Protein 6HCZ (pdb70)

Structure (mmCIF, N/CA/C/O backbone):
data_6HCZ
#
_entry.id   6HCZ
#
_cell.length_a   49.490
_cell.length_b   49.490
_cell.length_c   164.180
_cell.angle_alpha   90.00
_cell.angle_beta   90.00
_cell.angle_gamma   90.00
#
_symmetry.space_group_name_H-M   'P 43 21 2'
#
loop_
_entity.id
_entity.type
_entity.pdbx_description
1 polymer 'Sjoegren syndrome/scleroderma autoantigen 1'
2 non-polymer 'FORMIC ACID'
3 non-polymer 'ZINC ION'
4 water water
#
loop_
_atom_site.group_PDB
_atom_site.id
_atom_site.type_symbol
_atom_site.label_atom_id
_atom_site.label_alt_id
_atom_site.label_comp_id
_atom_site.label_asym_id
_atom_site.label_entity_id
_atom_site.label_seq_id
_atom_site.pdbx_PDB_ins_code
_atom_site.Cartn_x
_atom_site.Cartn_y
_atom_site.Cartn_z
_atom_site.occupancy
_atom_site.B_iso_or_equiv
_atom_site.auth_seq_id
_atom_site.auth_comp_id
_atom_site.auth_asym_id
_atom_site.auth_atom_id
_atom_site.pdbx_PDB_model_num
ATOM 1 N N . SER A 1 12 ? -38.952 53.164 25.131 1.00 140.59 12 SER A N 1
ATOM 2 C CA . SER A 1 12 ? -37.546 53.641 25.035 1.00 134.70 12 SER A CA 1
ATOM 3 C C . SER A 1 12 ? -36.585 52.623 25.680 1.00 132.56 12 SER A C 1
ATOM 4 O O . SER A 1 12 ? -36.946 51.866 26.595 1.00 130.18 12 SER A O 1
ATOM 7 N N . TRP A 1 13 ? -35.334 52.680 25.214 1.00 114.48 13 TRP A N 1
ATOM 8 C CA . TRP A 1 13 ? -34.397 51.587 25.232 1.00 106.77 13 TRP A CA 1
ATOM 9 C C . TRP A 1 13 ? -32.978 52.172 25.205 1.00 114.71 13 TRP A C 1
ATOM 10 O O . TRP A 1 13 ? -32.089 51.701 25.943 1.00 119.02 13 TRP A O 1
ATOM 21 N N . GLU A 1 14 ? -32.776 53.201 24.367 1.00 105.89 14 GLU A N 1
ATOM 22 C CA . GLU A 1 14 ? -31.552 54.019 24.357 1.00 106.42 14 GLU A CA 1
ATOM 23 C C . GLU A 1 14 ? -30.376 53.227 23.782 1.00 98.50 14 GLU A C 1
ATOM 24 O O . GLU A 1 14 ? -30.141 52.076 24.149 1.00 93.18 14 GLU A O 1
ATOM 30 N N . PRO A 1 15 ? -29.581 53.822 22.864 1.00 89.89 15 PRO A N 1
ATOM 31 C CA . PRO A 1 15 ? -28.361 53.184 22.388 1.00 89.56 15 PRO A CA 1
ATOM 32 C C . PRO A 1 15 ? -27.318 52.978 23.481 1.00 92.38 15 PRO A C 1
ATOM 33 O O . PRO A 1 15 ? -27.422 53.525 24.573 1.00 104.22 15 PRO A O 1
ATOM 37 N N . PRO A 1 16 ? -26.316 52.109 23.234 1.00 96.10 16 PRO A N 1
ATOM 38 C CA . PRO A 1 16 ? -25.060 52.143 23.980 1.00 90.48 16 PRO A CA 1
ATOM 39 C C . PRO A 1 16 ? -24.321 53.461 23.733 1.00 83.29 16 PRO A C 1
ATOM 40 O O . PRO A 1 16 ? -24.414 54.003 22.651 1.00 81.24 16 PRO A O 1
ATOM 44 N N . THR A 1 17 ? -23.594 53.944 24.742 1.00 81.44 17 THR A N 1
ATOM 45 C CA . THR A 1 17 ? -22.910 55.206 24.643 1.00 81.40 17 THR A CA 1
ATOM 46 C C . THR A 1 17 ? -21.541 55.004 24.007 1.00 84.68 17 THR A C 1
ATOM 47 O O . THR A 1 17 ? -21.080 53.860 23.832 1.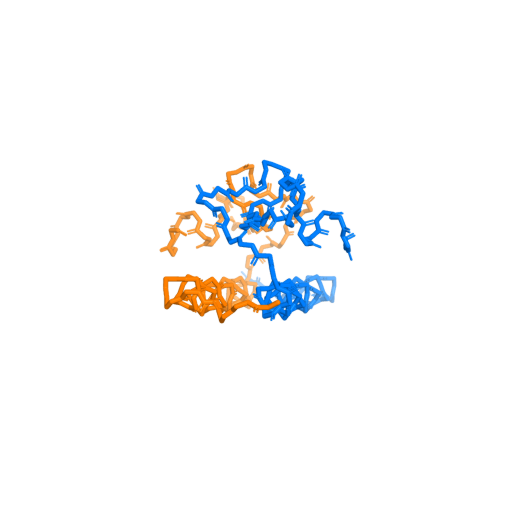00 86.38 17 THR A O 1
ATOM 51 N N . GLU A 1 18 ? -20.909 56.136 23.680 1.00 92.35 18 GLU A N 1
ATOM 52 C CA . GLU A 1 18 ? -19.564 56.190 23.107 1.00 98.11 18 GLU A CA 1
ATOM 53 C C . GLU A 1 18 ? -18.591 55.490 24.069 1.00 91.04 18 GLU A C 1
ATOM 54 O O . GLU A 1 18 ? -17.810 54.629 23.661 1.00 90.04 18 GLU A O 1
ATOM 60 N N . ALA A 1 19 ? -18.693 55.869 25.348 1.00 86.45 19 ALA A N 1
ATOM 61 C CA . ALA A 1 19 ? -17.966 55.303 26.478 1.00 88.65 19 ALA A CA 1
ATOM 62 C C . ALA A 1 19 ? -18.046 53.767 26.499 1.00 89.81 19 ALA A C 1
ATOM 63 O O . ALA A 1 19 ? -16.999 53.071 26.514 1.00 91.02 19 ALA A O 1
ATOM 65 N N . GLU A 1 20 ? -19.282 53.253 26.523 1.00 83.36 20 GLU A N 1
ATOM 66 C CA . GLU A 1 20 ? -19.547 51.835 26.625 1.00 80.32 20 GLU A CA 1
ATOM 67 C C . GLU A 1 20 ? -18.839 51.087 25.495 1.00 77.21 20 GLU A C 1
ATOM 68 O O . GLU A 1 20 ? -18.101 50.145 25.734 1.00 84.08 20 GLU A O 1
ATOM 74 N N . THR A 1 21 ? -19.027 51.537 24.261 1.00 79.42 21 THR A N 1
ATOM 75 C CA . THR A 1 21 ? -18.541 50.754 23.137 1.00 80.39 21 THR A CA 1
ATOM 76 C C . THR A 1 21 ? -17.016 50.855 23.067 1.00 78.51 21 THR A C 1
ATOM 77 O O . THR A 1 21 ? -16.379 50.015 22.474 1.00 76.27 21 THR A O 1
ATOM 81 N N . LYS A 1 22 ? -16.448 51.897 23.667 1.00 84.03 22 LYS A N 1
ATOM 82 C CA . LYS A 1 22 ? -15.008 51.966 23.822 1.00 92.81 22 LYS A CA 1
ATOM 83 C C . LYS A 1 22 ? -14.548 50.899 24.824 1.00 88.18 22 LYS A C 1
ATOM 84 O O . LYS A 1 22 ? -13.618 50.145 24.532 1.00 86.58 22 LYS A O 1
ATOM 90 N N . VAL A 1 23 ? -15.197 50.846 25.993 1.00 81.51 23 VAL A N 1
ATOM 91 C CA . VAL A 1 23 ? -14.778 49.949 27.045 1.00 78.05 23 VAL A CA 1
ATOM 92 C C . VAL A 1 23 ? -14.891 48.521 26.512 1.00 77.78 23 VAL A C 1
ATOM 93 O O . VAL A 1 23 ? -13.993 47.686 26.702 1.00 73.15 23 VAL A O 1
ATOM 97 N N . LEU A 1 24 ? -15.953 48.267 25.747 1.00 74.89 24 LEU A N 1
ATOM 98 C CA . LEU A 1 24 ? -16.148 46.936 25.179 1.00 71.04 24 LEU A CA 1
ATOM 99 C C . LEU A 1 24 ? -15.007 46.527 24.256 1.00 66.72 24 LEU A C 1
ATOM 100 O O . LEU A 1 24 ? -14.624 45.365 24.239 1.00 65.83 24 LEU A O 1
ATOM 105 N N . GLN A 1 25 ? -14.567 47.448 23.403 1.00 70.40 25 GLN A N 1
ATOM 106 C CA . GLN A 1 25 ? -13.556 47.128 22.397 1.00 74.91 25 GLN A CA 1
ATOM 107 C C . GLN A 1 25 ? -12.231 46.874 23.131 1.00 75.73 25 GLN A C 1
ATOM 108 O O . GLN A 1 25 ? -11.504 45.925 22.824 1.00 68.58 25 GLN A O 1
ATOM 114 N N . ALA A 1 26 ? -11.978 47.721 24.137 1.00 72.05 26 ALA A N 1
ATOM 115 C CA . ALA A 1 26 ? -10.864 47.604 25.064 1.00 70.75 26 ALA A CA 1
ATOM 116 C C . ALA A 1 26 ? -10.830 46.218 25.721 1.00 73.04 26 ALA A C 1
ATOM 117 O O . ALA A 1 26 ? -9.762 45.596 25.722 1.00 74.17 26 ALA A O 1
ATOM 119 N N . ARG A 1 27 ? -11.974 45.760 26.270 1.00 67.25 27 ARG A N 1
ATOM 120 C CA . ARG A 1 27 ? -12.020 44.514 27.068 1.00 64.78 27 ARG A CA 1
ATOM 121 C C . ARG A 1 27 ? -11.736 43.339 26.133 1.00 66.57 27 ARG A C 1
ATOM 122 O O . ARG A 1 27 ? -11.088 42.355 26.484 1.00 76.00 27 ARG A O 1
ATOM 130 N N . ARG A 1 28 ? -12.280 43.460 24.931 1.00 65.29 28 ARG A N 1
ATOM 131 C CA . ARG A 1 28 ? -12.115 42.529 23.907 1.00 67.37 28 ARG A CA 1
ATOM 132 C C . ARG A 1 28 ? -10.638 42.470 23.494 1.00 69.35 28 ARG A C 1
ATOM 133 O O . ARG A 1 28 ? -10.084 41.406 23.361 1.00 75.03 28 ARG A O 1
ATOM 141 N N . GLU A 1 29 ? -9.990 43.622 23.317 1.00 77.27 29 GLU A N 1
ATOM 142 C CA . GLU A 1 29 ? -8.549 43.654 22.977 1.00 81.19 29 GLU A CA 1
ATOM 143 C C . GLU A 1 29 ? -7.728 43.046 24.127 1.00 71.03 29 GLU A C 1
ATOM 144 O O . GLU A 1 29 ? -6.884 42.208 23.885 1.00 70.65 29 GLU A O 1
ATOM 150 N N . ARG A 1 30 ? -7.988 43.473 25.365 1.00 61.90 30 ARG A N 1
ATOM 151 C CA . ARG A 1 30 ? -7.309 42.937 26.535 1.00 62.77 30 ARG A CA 1
ATOM 152 C C . ARG A 1 30 ? -7.329 41.409 26.476 1.00 64.61 30 ARG A C 1
ATOM 153 O O . ARG A 1 30 ? -6.306 40.741 26.561 1.00 71.78 30 ARG A O 1
ATOM 161 N N . GLN A 1 31 ? -8.518 40.853 26.299 1.00 63.08 31 GLN A N 1
ATOM 162 C CA . GLN A 1 31 ? -8.673 39.463 26.400 1.00 60.57 31 GLN A CA 1
ATOM 163 C C . GLN A 1 31 ? -7.914 38.781 25.279 1.00 59.22 31 GLN A C 1
ATOM 164 O O . GLN A 1 31 ? -7.348 37.725 25.513 1.00 66.03 31 GLN A O 1
ATOM 170 N N . ASP A 1 32 ? -7.887 39.382 24.090 1.00 61.44 32 ASP A N 1
ATOM 171 C CA . ASP A 1 32 ? -7.197 38.772 22.975 1.00 63.43 32 ASP A CA 1
ATOM 172 C C . ASP A 1 32 ? -5.698 38.733 23.250 1.00 64.43 32 ASP A C 1
ATOM 173 O O . ASP A 1 32 ? -5.034 37.740 22.944 1.00 66.82 32 ASP A O 1
ATOM 178 N N . ARG A 1 33 ? -5.186 39.816 23.829 1.00 64.90 33 ARG A N 1
ATOM 179 C CA . ARG A 1 33 ? -3.791 39.936 24.195 1.00 68.22 33 ARG A CA 1
ATOM 180 C C . ARG A 1 33 ? -3.463 38.957 25.320 1.00 64.42 33 ARG A C 1
ATOM 181 O O . ARG A 1 33 ? -2.444 38.308 25.270 1.00 65.39 33 ARG A O 1
ATOM 189 N N . ILE A 1 34 ? -4.327 38.835 26.324 1.00 63.58 34 ILE A N 1
ATOM 190 C CA . ILE A 1 34 ? -4.081 37.850 27.389 1.00 61.39 34 ILE A CA 1
ATOM 191 C C . ILE A 1 34 ? -3.886 36.470 26.746 1.00 64.06 34 ILE A C 1
ATOM 192 O O . ILE A 1 34 ? -2.934 35.725 27.085 1.00 65.62 34 ILE A O 1
ATOM 197 N N . SER A 1 35 ? -4.752 36.117 25.797 1.00 59.31 35 SER A N 1
ATOM 198 C CA . SER A 1 35 ? -4.664 34.760 25.227 1.00 66.22 35 SER A CA 1
ATOM 199 C C . SER A 1 35 ? -3.361 34.583 24.443 1.00 65.77 35 SER A C 1
ATOM 200 O O . SER A 1 35 ? -2.717 33.552 24.544 1.00 66.65 35 SER A O 1
ATOM 203 N N . ARG A 1 36 ? -3.005 35.603 23.658 1.00 70.60 36 ARG A N 1
ATOM 204 C CA . ARG A 1 36 ? -1.823 35.599 22.835 1.00 73.05 36 ARG A CA 1
ATOM 205 C C . ARG A 1 36 ? -0.583 35.479 23.736 1.00 70.15 36 ARG A C 1
ATOM 206 O O . ARG A 1 36 ? 0.291 34.607 23.526 1.00 67.20 36 ARG A O 1
ATOM 214 N N . LEU A 1 37 ? -0.536 36.310 24.776 1.00 69.03 37 LEU A N 1
ATOM 215 C CA . LEU A 1 37 ? 0.553 36.264 25.758 1.00 73.37 37 LEU A CA 1
ATOM 216 C C . LEU A 1 37 ? 0.596 34.909 26.459 1.00 70.27 37 LEU A C 1
ATOM 217 O O . LEU A 1 37 ? 1.681 34.361 26.689 1.00 68.39 37 LEU A O 1
ATOM 222 N N . MET A 1 38 ? -0.572 34.419 26.884 1.00 63.81 38 MET A N 1
ATOM 223 C CA . MET A 1 38 ? -0.591 33.173 27.602 1.00 62.96 38 MET A CA 1
ATOM 224 C C . MET A 1 38 ? 0.040 32.122 26.698 1.00 61.02 38 MET A C 1
ATOM 225 O O . MET A 1 38 ? 0.978 31.464 27.121 1.00 71.13 38 MET A O 1
ATOM 230 N N . GLY A 1 39 ? -0.453 32.023 25.459 1.00 62.80 39 GLY A N 1
ATOM 231 C CA . GLY A 1 39 ? 0.031 31.044 24.425 1.00 64.28 39 GLY A CA 1
ATOM 232 C C . GLY A 1 39 ? 1.547 31.091 24.216 1.00 66.37 39 GLY A C 1
ATOM 233 O O . GLY A 1 39 ? 2.251 30.070 24.120 1.00 63.43 39 GLY A O 1
ATOM 234 N N . ASP A 1 40 ? 2.082 32.302 24.180 1.00 60.32 40 ASP A N 1
ATOM 235 C CA . ASP A 1 40 ? 3.422 32.479 23.860 1.00 62.16 40 ASP A CA 1
ATOM 236 C C . ASP A 1 40 ? 4.284 31.916 24.991 1.00 64.96 40 ASP A C 1
ATOM 237 O O . ASP A 1 40 ? 5.208 31.145 24.745 1.00 72.46 40 ASP A O 1
ATOM 242 N N . TYR A 1 41 ? 3.970 32.315 26.224 1.00 67.50 41 TYR A N 1
ATOM 243 C CA . TYR A 1 41 ? 4.599 31.787 27.446 1.00 64.67 41 TYR A CA 1
ATOM 244 C C . TYR A 1 41 ? 4.489 30.259 27.495 1.00 67.96 41 TYR A C 1
ATOM 245 O O . TYR A 1 41 ? 5.437 29.603 27.899 1.00 73.21 41 TYR A O 1
ATOM 254 N N . LEU A 1 42 ? 3.362 29.690 27.068 1.00 63.87 42 LEU A N 1
ATOM 255 C CA . LEU A 1 42 ? 3.250 28.250 27.065 1.00 67.48 42 LEU A CA 1
ATOM 256 C C . LEU A 1 42 ? 4.306 27.658 26.143 1.00 71.36 42 LEU A C 1
ATOM 257 O O . LEU A 1 42 ? 4.837 26.617 26.419 1.00 78.04 42 LEU A O 1
ATOM 262 N N . LEU A 1 43 ? 4.533 28.311 25.006 1.00 75.24 43 LEU A N 1
ATOM 263 C CA . LEU A 1 43 ? 5.373 27.767 23.952 1.00 74.89 43 LEU A CA 1
ATOM 264 C C . LEU A 1 43 ? 6.858 27.991 24.307 1.00 75.01 43 LEU A C 1
ATOM 265 O O . LEU A 1 43 ? 7.724 27.312 23.779 1.00 88.32 43 LEU A O 1
ATOM 270 N N . ARG A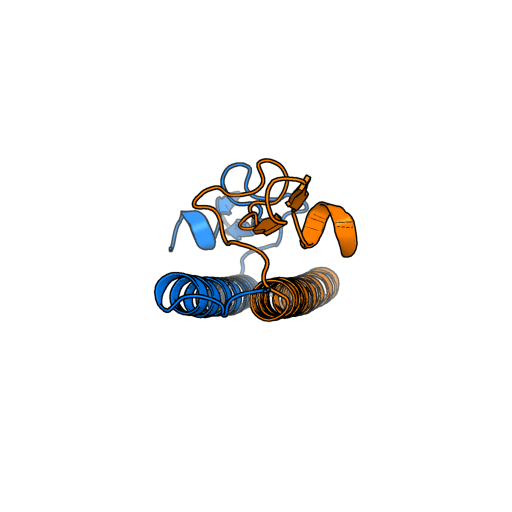 1 44 ? 7.126 28.893 25.253 1.00 89.25 44 ARG A N 1
ATOM 271 C CA . ARG A 1 44 ? 8.455 29.285 25.641 1.00 90.77 44 ARG A CA 1
ATOM 272 C C . ARG A 1 44 ? 8.875 28.664 26.987 1.00 93.30 44 ARG A C 1
ATOM 273 O O . ARG A 1 44 ? 9.908 29.041 27.536 1.00 97.39 44 ARG A O 1
ATOM 281 N N . GLY A 1 45 ? 8.099 27.718 27.528 1.00 95.35 45 GLY A N 1
ATOM 282 C CA . GLY A 1 45 ? 8.566 26.896 28.667 1.00 94.39 45 GLY A CA 1
ATOM 283 C C . GLY A 1 45 ? 7.796 27.074 29.978 1.00 91.03 45 GLY A C 1
ATOM 284 O O . GLY A 1 45 ? 8.212 26.514 31.015 1.00 94.63 45 GLY A O 1
ATOM 285 N N . TYR A 1 46 ? 6.699 27.835 29.959 1.00 78.55 46 TYR A N 1
ATOM 286 C CA . TYR A 1 46 ? 5.915 28.091 31.132 1.00 74.08 46 TYR A CA 1
ATOM 287 C C . TYR A 1 46 ? 4.777 27.079 31.170 1.00 76.04 46 TYR A C 1
ATOM 288 O O . TYR A 1 46 ? 4.212 26.788 30.128 1.00 76.20 46 TYR A O 1
ATOM 297 N N . ARG A 1 47 ? 4.435 26.585 32.368 1.00 77.17 47 ARG A N 1
ATOM 298 C CA . ARG A 1 47 ? 3.441 25.549 32.501 1.00 78.32 47 ARG A CA 1
ATOM 299 C C . ARG A 1 47 ? 2.188 26.174 33.126 1.00 72.95 47 ARG A C 1
ATOM 300 O O . ARG A 1 47 ? 2.258 27.052 33.980 1.00 74.07 47 ARG A O 1
ATOM 308 N N . MET A 1 48 ? 1.028 25.717 32.666 1.00 75.19 48 MET A N 1
ATOM 309 C CA . MET A 1 48 ? -0.265 26.262 33.101 1.00 77.61 48 MET A CA 1
ATOM 310 C C . MET A 1 48 ? -0.583 25.737 34.507 1.00 78.73 48 MET A C 1
ATOM 311 O O . MET A 1 48 ? -0.311 24.587 34.801 1.00 77.14 48 MET A O 1
ATOM 316 N N . LEU A 1 49 ? -1.134 26.588 35.380 1.00 77.72 49 LEU A N 1
ATOM 317 C CA . LEU A 1 49 ? -1.630 26.118 36.686 1.00 79.50 49 LEU A CA 1
ATOM 318 C C . LEU A 1 49 ? -3.145 25.899 36.570 1.00 75.38 49 LEU A C 1
ATOM 319 O O . LEU A 1 49 ? -3.775 26.484 35.723 1.00 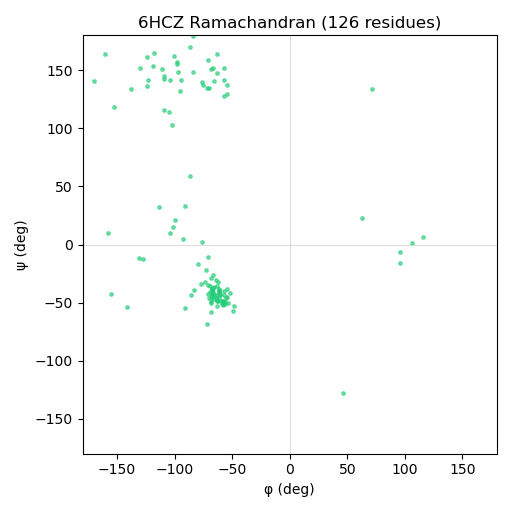82.10 49 LEU A O 1
ATOM 324 N N . GLY A 1 50 ? -3.697 25.029 37.416 1.00 76.42 50 GLY A N 1
ATOM 325 C CA . GLY A 1 50 ? -5.137 24.812 37.538 1.00 74.95 50 GLY A CA 1
ATOM 326 C C . GLY A 1 50 ? -5.725 25.811 38.512 1.00 75.92 50 GLY A C 1
ATOM 327 O O . GLY A 1 50 ? -6.263 25.469 39.520 1.00 79.88 50 GLY A O 1
ATOM 328 N N . GLU A 1 51 ? -5.564 27.092 38.208 1.00 78.00 51 GLU A N 1
ATOM 329 C CA . GLU A 1 51 ? -5.802 28.113 39.184 1.00 77.86 51 GLU A CA 1
ATOM 330 C C . GLU A 1 51 ? -5.787 29.478 38.476 1.00 76.70 51 GLU A C 1
ATOM 331 O O . GLU A 1 51 ? -4.965 29.719 37.611 1.00 74.17 51 GLU A O 1
ATOM 337 N N . THR A 1 52 ? -6.708 30.353 38.899 1.00 76.70 52 THR A N 1
ATOM 338 C CA . THR A 1 52 ? -6.919 31.668 38.359 1.00 72.16 52 THR A CA 1
ATOM 339 C C . THR A 1 52 ? -6.459 32.754 39.339 1.00 69.67 52 THR A C 1
ATOM 340 O O . THR A 1 52 ? -6.541 32.673 40.558 1.00 75.90 52 THR A O 1
ATOM 344 N N . CYS A 1 53 ? -5.938 33.806 38.744 1.00 73.32 53 CYS A N 1
ATOM 345 C CA . CYS A 1 53 ? -5.480 34.959 39.429 1.00 71.69 53 CYS A CA 1
ATOM 346 C C . CYS A 1 53 ? -6.615 35.480 40.306 1.00 73.33 53 CYS A C 1
ATOM 347 O O . CYS A 1 53 ? -7.727 35.628 39.836 1.00 76.05 53 CYS A O 1
ATOM 350 N N . ALA A 1 54 ? -6.315 35.723 41.584 1.00 77.89 54 ALA A N 1
ATOM 351 C CA . ALA A 1 54 ? -7.319 36.095 42.587 1.00 80.41 54 ALA A CA 1
ATOM 352 C C . ALA A 1 54 ? -7.766 37.545 42.367 1.00 85.97 54 ALA A C 1
ATOM 353 O O . ALA A 1 54 ? -8.914 37.856 42.627 1.00 92.58 54 ALA A O 1
ATOM 355 N N . ASP A 1 55 ? -6.859 38.405 41.880 1.00 88.43 55 ASP A N 1
ATOM 356 C CA . ASP A 1 55 ? -7.179 39.796 41.484 1.00 94.34 55 ASP A CA 1
ATOM 357 C C . ASP A 1 55 ? -8.075 39.833 40.225 1.00 91.22 55 ASP A C 1
ATOM 358 O O . ASP A 1 55 ? -9.050 40.540 40.211 1.00 89.29 55 ASP A O 1
ATOM 363 N N . CYS A 1 56 ? -7.742 39.071 39.172 1.00 91.09 56 CYS A N 1
ATOM 364 C CA . CYS A 1 56 ? -8.283 39.360 37.809 1.00 89.40 56 CYS A CA 1
ATOM 365 C C . CYS A 1 56 ? -8.952 38.157 37.103 1.00 82.87 56 CYS A C 1
ATOM 366 O O . CYS A 1 56 ? -9.561 38.358 36.088 1.00 87.66 56 CYS A O 1
ATOM 369 N N . GLY A 1 57 ? -8.812 36.919 37.590 1.00 78.37 57 GLY A N 1
ATOM 370 C CA . GLY A 1 57 ? -9.561 35.791 37.027 1.00 75.17 57 GLY A CA 1
ATOM 371 C C . GLY A 1 57 ? -8.789 34.982 35.987 1.00 72.80 57 GLY A C 1
ATOM 372 O O . GLY A 1 57 ? -9.183 33.865 35.661 1.00 75.31 57 GLY A O 1
ATOM 373 N N . THR A 1 58 ? -7.699 35.533 35.454 1.00 66.92 58 THR A N 1
ATOM 374 C CA . THR A 1 58 ? -6.892 34.879 34.418 1.00 68.77 58 THR A CA 1
ATOM 375 C C . THR A 1 58 ? -6.202 33.602 34.935 1.00 65.52 58 THR A C 1
ATOM 376 O O . THR A 1 58 ? -5.644 33.588 36.034 1.00 69.10 58 THR A O 1
ATOM 380 N N . ILE A 1 59 ? -6.154 32.563 34.100 1.00 65.39 59 ILE A N 1
ATOM 381 C CA . ILE A 1 59 ? -5.375 31.365 34.417 1.00 70.72 59 ILE A CA 1
ATOM 382 C C . ILE A 1 59 ? -3.919 31.767 34.646 1.00 69.44 59 ILE A C 1
ATOM 383 O O . ILE A 1 59 ? -3.397 32.635 33.968 1.00 71.31 59 ILE A O 1
ATOM 388 N N . LEU A 1 60 ? -3.293 31.116 35.624 1.00 72.45 60 LEU A N 1
ATOM 389 C CA . LEU A 1 60 ? -1.953 31.431 36.061 1.00 71.10 60 LEU A CA 1
ATOM 390 C C . LEU A 1 60 ? -0.972 30.460 35.395 1.00 73.16 60 LEU A C 1
ATOM 391 O O . LEU A 1 60 ? -1.345 29.326 34.980 1.00 66.47 60 LEU A O 1
ATOM 396 N N . LEU A 1 61 ? 0.287 30.907 35.320 1.00 74.97 61 LEU A N 1
ATOM 397 C CA . LEU A 1 61 ? 1.380 30.097 34.808 1.00 79.54 61 LEU A CA 1
ATOM 398 C C . LEU A 1 61 ? 2.484 30.013 35.869 1.00 76.39 61 LEU A C 1
ATOM 399 O O . LEU A 1 61 ? 2.550 30.848 36.757 1.00 74.01 61 LEU A O 1
ATOM 404 N N . GLN A 1 62 ? 3.370 29.021 35.748 1.00 77.47 62 GLN A N 1
ATOM 405 C CA . GLN A 1 62 ? 4.661 29.085 36.456 1.00 83.62 62 GLN A CA 1
ATOM 406 C C . GLN A 1 62 ? 5.814 28.971 35.444 1.00 80.83 62 GLN A C 1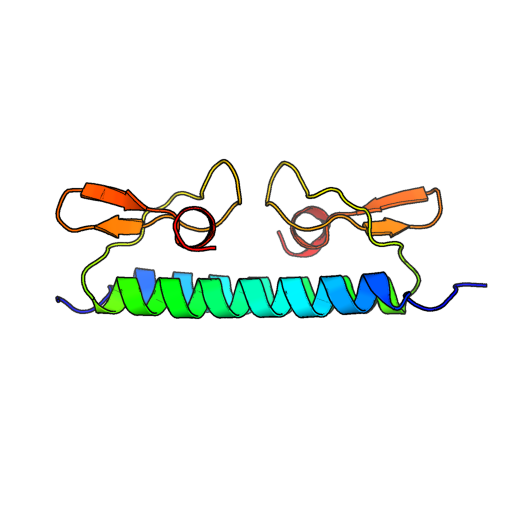
ATOM 407 O O . GLN A 1 62 ? 5.765 28.215 34.463 1.00 75.01 62 GLN A O 1
ATOM 413 N N . ASP A 1 63 ? 6.863 29.751 35.702 1.00 85.01 63 ASP A N 1
ATOM 414 C CA . ASP A 1 63 ? 8.064 29.687 34.931 1.00 90.46 63 ASP A CA 1
ATOM 415 C C . ASP A 1 63 ? 8.917 28.559 35.502 1.00 98.46 63 ASP A C 1
ATOM 416 O O . ASP A 1 63 ? 8.542 27.927 36.509 1.00 101.83 63 ASP A O 1
ATOM 421 N N . LYS A 1 64 ? 10.087 28.351 34.885 1.00 108.85 64 LYS A N 1
ATOM 422 C CA . LYS A 1 64 ? 10.945 27.181 35.155 1.00 110.45 64 LYS A CA 1
ATOM 423 C C . LYS A 1 64 ? 11.594 27.265 36.545 1.00 105.05 64 LYS A C 1
ATOM 424 O O . LYS A 1 64 ? 12.154 26.282 37.009 1.00 107.62 64 LYS A O 1
ATOM 430 N N . GLN A 1 65 ? 11.504 28.423 37.206 1.00 100.30 65 GLN A N 1
ATOM 431 C CA . GLN A 1 65 ? 11.972 28.569 38.583 1.00 107.10 65 GLN A CA 1
ATOM 432 C C . GLN A 1 65 ? 10.789 28.530 39.556 1.00 98.38 65 GLN A C 1
ATOM 433 O O . GLN A 1 65 ? 10.933 28.911 40.722 1.00 104.39 65 GLN A O 1
ATOM 439 N N . ARG A 1 66 ? 9.640 28.069 39.068 1.00 87.48 66 ARG A N 1
ATOM 440 C CA . ARG A 1 66 ? 8.424 27.897 39.846 1.00 87.84 66 ARG A CA 1
ATOM 441 C C . ARG A 1 66 ? 7.878 29.221 40.410 1.00 86.32 66 ARG A C 1
ATOM 442 O O . ARG A 1 66 ? 7.107 29.193 41.374 1.00 90.97 66 ARG A O 1
ATOM 450 N N . LYS A 1 67 ? 8.204 30.371 39.819 1.00 90.58 67 LYS A N 1
ATOM 451 C CA . LYS A 1 67 ? 7.453 31.598 40.172 1.00 93.26 67 LYS A CA 1
ATOM 452 C C . LYS A 1 67 ? 6.090 31.508 39.474 1.00 89.11 67 LYS A C 1
ATOM 453 O O . LYS A 1 67 ? 6.000 31.076 38.332 1.00 81.80 67 LYS A O 1
ATOM 459 N N . ILE A 1 68 ? 5.035 31.867 40.203 1.00 88.74 68 ILE A N 1
ATOM 460 C CA . ILE A 1 68 ? 3.706 31.959 39.655 1.00 81.51 68 ILE A CA 1
ATOM 461 C C . ILE A 1 68 ? 3.604 33.344 39.019 1.00 82.96 68 ILE A C 1
ATOM 462 O O . ILE A 1 68 ? 4.259 34.283 39.510 1.00 86.67 68 ILE A O 1
ATOM 467 N N . TYR A 1 69 ? 2.797 33.431 37.944 1.00 77.11 69 TYR A N 1
ATOM 468 C CA . TYR A 1 69 ? 2.845 34.492 36.949 1.00 76.47 69 TYR A CA 1
ATOM 469 C C . TYR A 1 69 ? 1.456 34.657 36.314 1.00 76.78 69 TYR A C 1
ATOM 470 O O . TYR A 1 69 ? 0.922 33.693 35.693 1.00 73.69 69 TYR A O 1
ATOM 479 N N . CYS A 1 70 ? 0.872 35.855 36.492 1.00 77.81 70 CYS A N 1
ATOM 480 C CA . CYS A 1 70 ? -0.372 36.274 35.841 1.00 74.90 70 CYS A CA 1
ATOM 481 C C . CYS A 1 70 ? -0.042 37.263 34.717 1.00 80.21 70 CYS A C 1
ATOM 482 O O . CYS A 1 70 ? 0.394 38.395 35.021 1.00 78.45 70 CYS A O 1
ATOM 485 N N . VAL A 1 71 ? -0.303 36.842 33.458 1.00 74.15 71 VAL A N 1
ATOM 486 C CA . VAL A 1 71 ? 0.041 37.611 32.252 1.00 75.41 71 VAL A CA 1
ATOM 487 C C . VAL A 1 71 ? -0.731 38.938 32.252 1.00 73.90 71 VAL A C 1
ATOM 488 O O . VAL A 1 71 ? -0.234 39.955 31.807 1.00 72.66 71 VAL A O 1
ATOM 492 N N . ALA A 1 72 ? -1.964 38.920 32.755 1.00 73.71 72 ALA A N 1
ATOM 493 C CA . ALA A 1 72 ? -2.741 40.130 32.811 1.00 78.77 72 ALA A CA 1
ATOM 494 C C . ALA A 1 72 ? -2.088 41.061 33.831 1.00 82.05 72 ALA A C 1
ATOM 495 O O . ALA A 1 72 ? -1.668 42.170 33.519 1.00 85.40 72 ALA A O 1
ATOM 497 N N . CYS A 1 73 ? -1.974 40.572 35.057 1.00 82.77 73 CYS A N 1
ATOM 498 C CA . CYS A 1 73 ? -1.557 41.437 36.141 1.00 89.47 73 CYS A CA 1
ATOM 499 C C . CYS A 1 73 ? -0.099 41.868 35.951 1.00 92.98 73 CYS A C 1
ATOM 500 O O . CYS A 1 73 ? 0.191 43.041 36.092 1.00 97.66 73 CYS A O 1
ATOM 503 N N . GLN A 1 74 ? 0.788 40.935 35.586 1.00 94.64 74 GLN A N 1
ATOM 504 C CA . GLN A 1 74 ? 2.222 41.216 35.590 1.00 102.12 74 GLN A CA 1
ATOM 505 C C . GLN A 1 74 ? 2.710 41.545 34.175 1.00 106.72 74 GLN A C 1
ATOM 506 O O . GLN A 1 74 ? 3.891 41.437 33.911 1.00 117.43 74 GLN A O 1
ATOM 512 N N . GLU A 1 75 ? 1.810 41.959 33.276 1.00 109.27 75 GLU A N 1
ATOM 513 C CA . GLU A 1 75 ? 2.224 42.471 31.965 1.00 107.98 75 GLU A CA 1
ATOM 514 C C . GLU A 1 75 ? 1.147 43.362 31.319 1.00 113.63 75 GLU A C 1
ATOM 515 O O . GLU A 1 75 ? 1.307 43.732 30.177 1.00 121.42 75 GLU A O 1
ATOM 521 N N . LEU A 1 76 ? 0.088 43.740 32.051 1.00 119.20 76 LEU A N 1
ATOM 522 C CA . LEU A 1 76 ? -1.007 44.590 31.536 1.00 119.67 76 LEU A CA 1
ATOM 523 C C . LEU A 1 76 ? -1.814 45.161 32.713 1.00 117.57 76 LEU A C 1
ATOM 524 O O . LEU A 1 76 ? -1.478 46.219 33.252 1.00 119.65 76 LEU A O 1
ATOM 529 N N . TRP B 1 13 ? 12.384 24.869 26.156 1.00 134.66 13 TRP B N 1
ATOM 530 C CA . TRP B 1 13 ? 11.103 24.434 25.527 1.00 128.71 13 TRP B CA 1
ATOM 531 C C . TRP B 1 13 ? 10.998 22.898 25.570 1.00 122.09 13 TRP B C 1
ATOM 532 O O . TRP B 1 13 ? 11.918 22.159 25.203 1.00 112.35 13 TRP B O 1
ATOM 543 N N . GLU B 1 14 ? 9.863 22.436 26.094 1.00 112.53 14 GLU B N 1
ATOM 544 C CA . GLU B 1 14 ? 9.211 21.244 25.617 1.00 109.25 14 GLU B CA 1
ATOM 545 C C . GLU B 1 14 ? 7.853 21.712 25.118 1.00 99.65 14 GLU B C 1
ATOM 546 O O . GLU B 1 14 ? 7.436 22.826 25.437 1.00 94.89 14 GLU B O 1
ATOM 552 N N . PRO B 1 15 ? 7.115 20.913 24.326 1.00 90.58 15 PRO B N 1
ATOM 553 C CA . PRO B 1 15 ? 5.881 21.413 23.739 1.00 91.90 15 PRO B CA 1
ATOM 554 C C . PRO B 1 15 ? 4.864 21.623 24.857 1.00 92.29 15 PRO B C 1
ATOM 555 O O . PRO B 1 15 ? 4.885 20.935 25.865 1.00 93.46 15 PRO B O 1
ATOM 559 N N . PRO B 1 16 ? 3.921 22.574 24.729 1.00 96.93 16 PRO B N 1
ATOM 560 C CA . PRO B 1 16 ? 2.831 22.656 25.694 1.00 90.45 16 PRO B CA 1
ATOM 561 C C . PRO B 1 16 ? 2.124 21.296 25.679 1.00 88.18 16 PRO B C 1
ATOM 562 O O . PRO B 1 16 ? 2.123 20.611 24.640 1.00 88.03 16 PRO B O 1
ATOM 566 N N . THR B 1 17 ? 1.522 20.914 26.806 1.00 85.97 17 THR B N 1
ATOM 567 C CA . THR B 1 17 ? 0.717 19.673 26.851 1.00 81.22 17 THR B CA 1
ATOM 568 C C . THR B 1 17 ? -0.582 19.871 26.048 1.00 78.05 17 THR B C 1
ATOM 569 O O . THR B 1 17 ? -1.020 20.987 25.783 1.00 78.12 17 THR B O 1
ATOM 573 N N . GLU B 1 18 ? -1.193 18.777 25.627 1.00 80.37 18 GLU B N 1
ATOM 574 C CA . GLU B 1 18 ? -2.459 18.843 24.900 1.00 89.58 18 GLU B CA 1
ATOM 575 C C . GLU B 1 18 ? -3.527 19.467 25.817 1.00 87.18 18 GLU B C 1
ATOM 576 O O . GLU B 1 18 ? -4.452 20.135 25.356 1.00 90.37 18 GLU B O 1
ATOM 582 N N . ALA B 1 19 ? -3.402 19.211 27.124 1.00 82.52 19 ALA B N 1
ATOM 583 C CA . ALA B 1 19 ? -4.284 19.756 28.138 1.00 78.44 19 ALA B CA 1
ATOM 584 C C . ALA B 1 19 ? -4.229 21.281 28.093 1.00 77.89 19 ALA B C 1
ATOM 585 O O . ALA B 1 19 ? -5.259 21.941 28.021 1.00 77.78 19 ALA B O 1
ATOM 587 N N . GLU B 1 20 ? -3.000 21.817 28.119 1.00 77.32 20 GLU B N 1
ATOM 588 C CA . GLU B 1 20 ? -2.785 23.226 28.126 1.00 70.67 20 GLU B CA 1
ATOM 589 C C . GLU B 1 20 ? -3.305 23.831 26.824 1.00 71.31 20 GLU B C 1
ATOM 590 O O . GLU B 1 20 ? -3.774 24.993 26.831 1.00 76.23 20 GLU B O 1
ATOM 596 N N . THR B 1 21 ? -3.274 23.070 25.723 1.00 69.19 21 THR B N 1
ATOM 597 C CA . THR B 1 21 ? -3.697 23.671 24.460 1.00 72.91 21 THR B CA 1
ATOM 598 C C . THR B 1 21 ? -5.221 23.749 24.420 1.00 71.81 21 THR B C 1
ATOM 599 O O . THR B 1 21 ? -5.742 24.715 23.884 1.00 82.95 21 THR B O 1
ATOM 603 N N . LYS B 1 22 ? -5.907 22.769 25.008 1.00 74.90 22 LYS B N 1
ATOM 604 C CA . LYS B 1 22 ? -7.393 22.749 25.051 1.00 79.90 22 LYS B CA 1
ATOM 605 C C . LYS B 1 22 ? -7.913 23.850 25.988 1.00 76.13 22 LYS B C 1
ATOM 606 O O . LYS B 1 22 ? -8.827 24.615 25.657 1.00 73.66 22 LYS B O 1
ATOM 612 N N . VAL B 1 23 ? -7.292 23.948 27.162 1.00 74.58 23 VAL B N 1
ATOM 613 C CA . VAL B 1 23 ? -7.673 24.934 28.111 1.00 70.69 23 VAL B CA 1
ATOM 614 C C . VAL B 1 23 ? -7.445 26.316 27.493 1.00 71.29 23 VAL B C 1
ATOM 615 O O . VAL B 1 23 ? -8.307 27.182 27.626 1.00 75.49 23 VAL B O 1
ATOM 619 N N . LEU B 1 24 ? -6.338 26.516 26.769 1.00 73.62 24 LEU B N 1
ATOM 620 C CA . LEU B 1 24 ? -6.081 27.847 26.204 1.00 71.00 24 LEU B CA 1
ATOM 621 C C . LEU B 1 24 ? -7.112 28.181 25.125 1.00 70.83 24 LEU B C 1
ATOM 622 O O . LEU B 1 24 ? -7.532 29.307 25.046 1.00 67.02 24 LEU B O 1
ATOM 627 N N . GLN B 1 25 ? -7.469 27.203 24.289 1.00 68.99 25 GLN B N 1
ATOM 628 C CA . GLN B 1 25 ? -8.429 27.415 23.232 1.00 69.47 25 GLN B CA 1
ATOM 629 C C . GLN B 1 25 ? -9.819 27.618 23.845 1.00 70.51 25 GLN B C 1
ATOM 630 O O . GLN B 1 25 ? -10.593 28.403 23.324 1.00 69.90 25 GLN B O 1
ATOM 636 N N . ALA B 1 26 ? -10.118 26.911 24.944 1.00 69.41 26 ALA B N 1
ATOM 637 C CA . ALA B 1 26 ? -11.413 27.055 25.651 1.00 68.49 26 ALA B CA 1
ATOM 638 C C . ALA B 1 26 ? -11.559 28.475 26.203 1.00 69.35 26 ALA B C 1
ATOM 639 O O . ALA B 1 26 ? -12.553 29.144 26.079 1.00 64.20 26 ALA B O 1
ATOM 641 N N . ARG B 1 27 ? -10.487 28.901 26.844 1.00 72.60 27 ARG B N 1
ATOM 642 C CA . ARG B 1 27 ? -10.392 30.152 27.510 1.00 69.92 27 ARG B CA 1
ATOM 643 C C . ARG B 1 27 ? -10.587 31.270 26.499 1.00 69.84 27 ARG B C 1
ATOM 644 O O . ARG B 1 27 ? -11.217 32.253 26.776 1.00 74.18 27 ARG B O 1
ATOM 652 N N . ARG B 1 28 ? -10.035 31.051 25.308 1.00 76.27 28 ARG B N 1
ATOM 653 C CA . ARG B 1 28 ? -10.148 31.944 24.166 1.00 72.62 28 ARG B CA 1
ATOM 654 C C . ARG B 1 28 ? -11.621 32.026 23.767 1.00 68.43 28 ARG B C 1
ATOM 655 O O . ARG B 1 28 ? -12.140 33.090 23.661 1.00 65.85 28 ARG B O 1
ATOM 663 N N . GLU B 1 29 ? -12.266 30.875 23.545 1.00 69.43 29 GLU B N 1
ATOM 664 C CA . GLU B 1 29 ? -13.632 30.840 23.037 1.00 67.90 29 GLU B CA 1
ATOM 665 C C . GLU B 1 29 ? -14.559 31.501 24.043 1.00 65.25 29 GLU B C 1
ATOM 666 O O . GLU B 1 29 ? -15.358 32.323 23.674 1.00 70.45 29 GLU B O 1
ATOM 672 N N . ARG B 1 30 ? -14.357 31.189 25.325 1.00 60.67 30 ARG B N 1
ATOM 673 C CA . ARG B 1 30 ? -15.125 31.748 26.392 1.00 61.68 30 ARG B CA 1
ATOM 674 C C . ARG B 1 30 ? -15.080 33.281 26.385 1.00 61.25 30 ARG B C 1
ATOM 675 O O . ARG B 1 30 ? -16.069 33.949 26.596 1.00 56.30 30 ARG B O 1
ATOM 683 N N . GLN B 1 31 ? -13.876 33.841 26.286 1.00 64.03 31 GLN B N 1
ATOM 684 C CA . GLN B 1 31 ? -13.745 35.252 26.385 1.00 62.77 31 GLN B CA 1
ATOM 685 C C . GLN B 1 31 ? -14.418 35.868 25.164 1.00 63.05 31 GLN B C 1
ATOM 686 O O . GLN B 1 31 ? -15.107 36.867 25.281 1.00 67.93 31 GLN B O 1
ATOM 692 N N . ASP B 1 32 ? -14.277 35.222 24.005 1.00 63.92 32 ASP B N 1
ATOM 693 C CA . ASP B 1 32 ? -14.931 35.694 22.789 1.00 67.71 32 ASP B CA 1
ATOM 694 C C . ASP B 1 32 ? -16.450 35.766 23.034 1.00 68.43 32 ASP B C 1
ATOM 695 O O . ASP B 1 32 ? -17.096 36.753 22.697 1.00 64.23 32 ASP B O 1
ATOM 700 N N . ARG B 1 33 ? -17.005 34.739 23.681 1.00 66.71 33 ARG B N 1
ATOM 701 C CA . ARG B 1 33 ? -18.438 34.632 23.928 1.00 72.45 33 ARG B CA 1
ATOM 702 C C . ARG B 1 33 ? -18.876 35.720 24.921 1.00 68.06 33 ARG B C 1
ATOM 703 O O . ARG B 1 33 ? -19.937 36.334 24.790 1.00 67.11 33 ARG B O 1
ATOM 711 N N . ILE B 1 34 ? -18.040 35.986 25.922 1.00 63.04 34 ILE B N 1
ATOM 712 C CA . ILE B 1 34 ? -18.387 36.953 26.936 1.00 61.67 34 ILE B CA 1
ATOM 713 C C . ILE B 1 34 ? -18.466 38.343 26.304 1.00 60.82 34 ILE B C 1
ATOM 714 O O . ILE B 1 34 ? -19.407 39.066 26.557 1.00 60.45 34 ILE B O 1
ATOM 719 N N . SER B 1 35 ? -17.468 38.707 25.494 1.00 62.65 35 SER B N 1
ATOM 720 C CA . SER B 1 35 ? -17.493 39.978 24.741 1.00 64.77 35 SER B CA 1
ATOM 721 C C . SER B 1 35 ? -18.749 40.063 23.858 1.00 64.22 35 SER B C 1
ATOM 722 O O . SER B 1 35 ? -19.350 41.113 23.755 1.00 63.96 35 SER B O 1
ATOM 725 N N . ARG B 1 36 ? -19.139 38.955 23.224 1.00 63.35 36 ARG B N 1
ATOM 726 C CA . ARG B 1 36 ? -20.247 38.958 22.302 1.00 67.17 36 ARG B CA 1
ATOM 727 C C . ARG B 1 36 ? -21.554 39.142 23.087 1.00 61.70 36 ARG B C 1
ATOM 728 O O . ARG B 1 36 ? -22.370 39.956 22.729 1.00 65.54 36 ARG B O 1
ATOM 736 N N . LEU B 1 37 ? -21.712 38.464 24.220 1.00 63.63 37 LEU B N 1
ATOM 737 C CA . LEU B 1 37 ? -22.908 38.663 25.081 1.00 67.90 37 LEU B CA 1
ATOM 738 C C . LEU B 1 37 ? -22.997 40.078 25.693 1.00 68.26 37 LEU B C 1
ATOM 739 O O . LEU B 1 37 ? -24.069 40.659 25.801 1.00 63.38 37 LEU B O 1
ATOM 744 N N . MET B 1 38 ? -21.872 40.601 26.179 1.00 62.18 38 MET B N 1
ATOM 745 C CA . MET B 1 38 ? -21.839 41.904 26.736 1.00 66.17 38 MET B CA 1
ATOM 746 C C . MET B 1 38 ? -22.286 42.904 25.660 1.00 66.89 38 MET B C 1
ATOM 747 O O . MET B 1 38 ? -23.107 43.798 25.896 1.00 62.28 38 MET B O 1
ATOM 752 N N . GLY B 1 39 ? -21.700 42.776 24.464 1.00 70.86 39 GLY B N 1
ATOM 753 C CA . GLY B 1 39 ? -22.104 43.599 23.324 1.00 69.53 39 GLY B CA 1
ATOM 754 C C . GLY B 1 39 ? -23.601 43.477 23.036 1.00 67.46 39 GLY B C 1
ATOM 755 O O . GLY B 1 39 ? -24.277 44.476 22.850 1.00 65.07 39 GLY B O 1
ATOM 756 N N . ASP B 1 40 ? -24.124 42.247 23.028 1.00 62.16 40 ASP B N 1
ATOM 757 C CA . ASP B 1 40 ? -25.526 42.009 22.729 1.00 62.64 40 ASP B CA 1
ATOM 758 C C . ASP B 1 40 ? -26.413 42.771 23.707 1.00 62.85 40 ASP B C 1
ATOM 759 O O . ASP B 1 40 ? -27.306 43.457 23.312 1.00 70.48 40 ASP B O 1
ATOM 764 N N . TYR B 1 41 ? -26.125 42.661 24.993 1.00 64.82 41 TYR B N 1
ATOM 765 C CA . TYR B 1 41 ? -26.943 43.286 26.008 1.00 62.81 41 TYR B CA 1
ATOM 766 C C . TYR B 1 41 ? -26.788 44.804 26.000 1.00 62.02 41 TYR B C 1
ATOM 767 O O . TYR B 1 41 ? -27.718 45.499 26.317 1.00 63.43 41 TYR B O 1
ATOM 776 N N . LEU B 1 42 ? -25.591 45.307 25.707 1.00 63.28 42 LEU B N 1
ATOM 777 C CA . LEU B 1 42 ? -25.412 46.752 25.515 1.00 67.11 42 LEU B CA 1
ATOM 778 C C . LEU B 1 42 ? -26.298 47.220 24.349 1.00 71.63 42 LEU B C 1
ATOM 779 O O . LEU B 1 42 ? -26.897 48.307 24.403 1.00 72.54 42 LEU B O 1
ATOM 784 N N . LEU B 1 43 ? -26.324 46.421 23.270 1.00 69.31 43 LEU B N 1
ATOM 785 C CA . LEU B 1 43 ? -27.118 46.772 22.086 1.00 69.75 43 LEU B CA 1
ATOM 786 C C . LEU B 1 43 ? -28.601 46.707 22.463 1.00 68.65 43 LEU B C 1
ATOM 787 O O . LEU B 1 43 ? -29.316 47.631 22.104 1.00 75.41 43 LEU B O 1
ATOM 792 N N . ARG B 1 44 ? -28.989 45.733 23.303 1.00 81.51 44 ARG B N 1
ATOM 793 C CA . ARG B 1 44 ? -30.372 45.578 23.797 1.00 82.10 44 ARG B CA 1
ATOM 794 C C . ARG B 1 44 ? -30.695 46.613 24.876 1.00 80.24 44 ARG B C 1
ATOM 795 O O . ARG B 1 44 ? -31.769 46.580 25.443 1.00 87.22 44 ARG B O 1
ATOM 803 N N . GLY B 1 45 ? -29.762 47.512 25.201 1.00 81.11 45 GLY B N 1
ATOM 804 C CA . GLY B 1 45 ? -30.100 48.667 26.065 1.00 79.14 45 GLY B CA 1
ATOM 805 C C . GLY B 1 45 ? -29.583 48.610 27.505 1.00 78.44 45 GLY B C 1
ATOM 806 O O . GLY B 1 45 ? -29.851 49.538 28.263 1.00 77.13 45 GLY B O 1
ATOM 807 N N . TYR B 1 46 ? -28.838 47.559 27.897 1.00 81.33 46 TYR B N 1
ATOM 808 C CA . TYR B 1 46 ? -28.265 47.416 29.292 1.00 78.89 46 TYR B CA 1
ATOM 809 C C . TYR B 1 46 ? -27.210 48.529 29.504 1.00 74.82 46 TYR B C 1
ATOM 810 O O . TYR B 1 46 ? -26.628 49.005 28.576 1.00 73.19 46 TYR B O 1
ATOM 819 N N . ARG B 1 47 ? -26.999 48.967 30.748 1.00 78.89 47 ARG B N 1
ATOM 820 C CA . ARG B 1 47 ? -25.963 49.945 31.051 1.00 83.04 47 ARG B CA 1
ATOM 821 C C . ARG B 1 47 ? -24.694 49.212 31.502 1.00 81.29 47 ARG B C 1
ATOM 822 O O . ARG B 1 47 ? -24.780 48.311 32.381 1.00 78.17 47 ARG B O 1
ATOM 830 N N . ME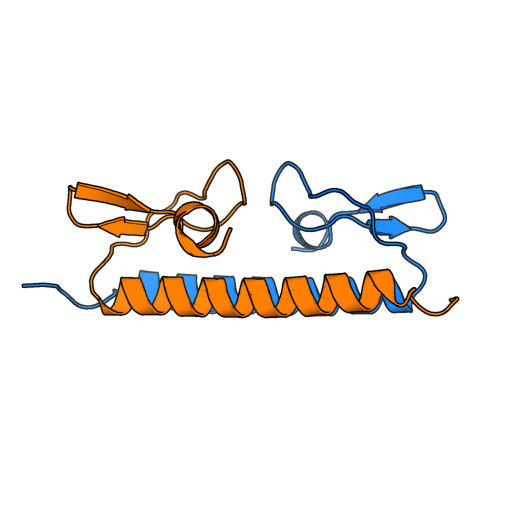T B 1 48 ? -23.541 49.600 30.924 1.00 73.74 48 MET B N 1
ATOM 831 C CA . MET B 1 48 ? -22.248 49.222 31.491 1.00 74.69 48 MET B CA 1
ATOM 832 C C . MET B 1 48 ? -22.028 49.983 32.808 1.00 79.07 48 MET B C 1
ATOM 833 O O . MET B 1 48 ? -22.312 51.174 32.885 1.00 84.66 48 MET B O 1
ATOM 838 N N . LEU B 1 49 ? -21.567 49.273 33.849 1.00 82.76 49 LEU B N 1
ATOM 839 C CA . LEU B 1 49 ? -21.106 49.871 35.132 1.00 86.18 49 LEU B CA 1
ATOM 840 C C . LEU B 1 49 ? -19.576 49.938 35.142 1.00 88.87 49 LEU B C 1
ATOM 841 O O . LEU B 1 49 ? -18.907 49.222 34.403 1.00 88.31 49 LEU B O 1
ATOM 846 N N . GLY B 1 50 ? -19.041 50.776 36.035 1.00 98.32 50 GLY B N 1
ATOM 847 C CA . GLY B 1 50 ? -17.599 50.882 36.266 1.00 103.68 50 GLY B CA 1
ATOM 848 C C . GLY B 1 50 ? -17.124 49.933 37.358 1.00 106.25 50 GLY B C 1
ATOM 849 O O . GLY B 1 50 ? -16.206 50.280 38.101 1.00 117.57 50 GLY B O 1
ATOM 850 N N . GLU B 1 51 ? -17.765 48.758 37.461 1.00 99.40 51 GLU B N 1
ATOM 851 C CA . GLU B 1 51 ? -17.415 47.716 38.423 1.00 101.63 51 GLU B CA 1
ATOM 852 C C . GLU B 1 51 ? -17.298 46.395 37.665 1.00 96.33 51 GLU B C 1
ATOM 853 O O . GLU B 1 51 ? -17.971 46.182 36.657 1.00 96.54 51 GLU B O 1
ATOM 859 N N . THR B 1 52 ? -16.459 45.507 38.203 1.00 95.61 52 THR B N 1
ATOM 860 C CA . THR B 1 52 ? -16.268 44.171 37.705 1.00 87.30 52 THR B CA 1
ATOM 861 C C . THR B 1 52 ? -16.834 43.160 38.703 1.00 84.70 52 THR B C 1
ATOM 862 O O . THR B 1 52 ? -16.901 43.418 39.882 1.00 93.06 52 THR B O 1
ATOM 866 N N . CYS B 1 53 ? -17.270 42.017 38.177 1.00 84.02 53 CYS B N 1
ATOM 867 C CA . CYS B 1 53 ? -17.732 40.885 38.957 1.00 82.73 53 CYS B CA 1
ATOM 868 C C . CYS B 1 53 ? -16.630 40.455 39.914 1.00 84.79 53 CYS B C 1
ATOM 869 O O . CYS B 1 53 ? -15.530 40.243 39.459 1.00 88.25 53 CYS B O 1
ATOM 872 N N . ALA B 1 54 ? -16.943 40.328 41.210 1.00 88.66 54 ALA B N 1
ATOM 873 C CA . ALA B 1 54 ? -15.942 39.900 42.223 1.00 94.88 54 ALA B CA 1
ATOM 874 C C . ALA B 1 54 ? -15.506 38.439 42.004 1.00 95.96 54 ALA B C 1
ATOM 875 O O . ALA B 1 54 ? -14.382 38.097 42.359 1.00 101.13 54 ALA B O 1
ATOM 877 N N . ASP B 1 55 ? -16.360 37.606 41.386 1.00 93.54 55 ASP B N 1
ATOM 878 C CA . ASP B 1 55 ? -16.084 36.171 41.185 1.00 93.13 55 ASP B CA 1
ATOM 879 C C . ASP B 1 55 ? -15.212 35.857 39.966 1.00 89.00 55 ASP B C 1
ATOM 880 O O . ASP B 1 55 ? -14.432 34.926 40.033 1.00 94.13 55 ASP B O 1
ATOM 885 N N . CYS B 1 56 ? -15.398 36.555 38.843 1.00 83.11 56 CYS B N 1
ATOM 886 C CA . CYS B 1 56 ? -14.746 36.136 37.596 1.00 80.12 56 CYS B CA 1
ATOM 887 C C . CYS B 1 56 ? -14.015 37.276 36.878 1.00 77.44 56 CYS B C 1
ATOM 888 O O . CYS B 1 56 ? -13.304 37.032 35.912 1.00 82.14 56 CYS B O 1
ATOM 891 N N . GLY B 1 57 ? -14.234 38.519 37.309 1.00 78.01 57 GLY B N 1
ATOM 892 C CA . GLY B 1 57 ? -13.492 39.661 36.803 1.00 79.91 57 GLY B CA 1
ATOM 893 C C . GLY B 1 57 ? -14.217 40.394 35.684 1.00 79.15 57 GLY B C 1
ATOM 894 O O . GLY B 1 57 ? -13.756 41.431 35.259 1.00 78.38 57 GLY B O 1
ATOM 895 N N . THR B 1 58 ? -15.352 39.857 35.216 1.00 79.79 58 THR B N 1
ATOM 896 C CA . THR B 1 58 ? -16.087 40.400 34.068 1.00 77.87 58 THR B CA 1
ATOM 897 C C . THR B 1 58 ? -16.778 41.720 34.437 1.00 74.41 58 THR B C 1
ATOM 898 O O . THR B 1 58 ? -17.424 41.800 35.461 1.00 78.27 58 THR B O 1
ATOM 902 N N . ILE B 1 59 ? -16.668 42.722 33.555 1.00 74.48 59 ILE B N 1
ATOM 903 C CA . ILE B 1 59 ? -17.406 43.997 33.674 1.00 73.70 59 ILE B CA 1
ATOM 904 C C . ILE B 1 59 ? -18.898 43.705 33.801 1.00 65.82 59 ILE B C 1
ATOM 905 O O . ILE B 1 59 ? -19.412 42.899 33.098 1.00 72.41 59 ILE B O 1
ATOM 910 N N . LEU B 1 60 ? -19.556 44.418 34.704 1.00 70.32 60 LEU B N 1
ATOM 911 C CA . LEU B 1 60 ? -20.960 44.193 35.078 1.00 73.94 60 LEU B CA 1
ATOM 912 C C . LEU B 1 60 ? -21.839 45.159 34.285 1.00 72.59 60 LEU B C 1
ATOM 913 O O . LEU B 1 60 ? -21.413 46.261 33.927 1.00 72.68 60 LEU B O 1
ATOM 918 N N . LEU B 1 61 ? -23.051 44.695 33.989 1.00 75.97 61 LEU B N 1
ATOM 919 C CA . LEU B 1 61 ? -24.037 45.446 33.240 1.00 76.01 61 LEU B CA 1
ATOM 920 C C . LEU B 1 61 ? -25.226 45.618 34.156 1.00 78.60 61 LEU B C 1
ATOM 921 O O . LEU B 1 61 ? -25.412 44.754 35.010 1.00 79.61 61 LEU B O 1
ATOM 926 N N . GLN B 1 62 ? -26.010 46.682 33.935 1.00 79.29 62 GLN B N 1
ATOM 927 C CA . GLN B 1 62 ? -27.229 46.897 34.700 1.00 79.34 62 GLN B CA 1
ATOM 928 C C . GLN B 1 62 ? -28.411 47.017 33.726 1.00 77.62 62 GLN B C 1
ATOM 929 O O . GLN B 1 62 ? -28.314 47.645 32.685 1.00 75.54 62 GLN B O 1
ATOM 935 N N . ASP B 1 63 ? -29.507 46.350 34.082 1.00 77.20 63 ASP B N 1
ATOM 936 C CA . ASP B 1 63 ? -30.728 46.338 33.330 1.00 78.31 63 ASP B CA 1
ATOM 937 C C . ASP B 1 63 ? -31.692 47.297 34.045 1.00 82.47 63 ASP B C 1
ATOM 938 O O . ASP B 1 63 ? -32.240 46.938 35.099 1.00 85.06 63 ASP B O 1
ATOM 943 N N . LYS B 1 64 ? -31.860 48.512 33.480 1.00 81.67 64 LYS B N 1
ATOM 944 C CA . LYS B 1 64 ? -32.705 49.597 34.045 1.00 86.55 64 LYS B CA 1
ATOM 945 C C . LYS B 1 64 ? -32.413 49.751 35.554 1.00 88.55 64 LYS B C 1
ATOM 946 O O . LYS B 1 64 ? -31.261 49.910 35.934 1.00 85.46 64 LYS B O 1
ATOM 952 N N . GLN B 1 65 ? -33.449 49.726 36.409 1.00 89.44 65 GLN B N 1
ATOM 953 C CA . GLN B 1 65 ? -33.272 49.593 37.854 1.00 90.95 65 GLN B CA 1
ATOM 954 C C . GLN B 1 65 ? -33.845 48.243 38.334 1.00 93.03 65 GLN B C 1
ATOM 955 O O . GLN B 1 65 ? -34.276 48.116 39.476 1.00 92.38 65 GLN B O 1
ATOM 961 N N . ARG B 1 66 ? -33.761 47.220 37.467 1.00 93.82 66 ARG B N 1
ATOM 962 C CA . ARG B 1 66 ? -34.214 45.864 37.749 1.00 95.99 66 ARG B CA 1
ATOM 963 C C . ARG B 1 66 ? -33.055 45.049 38.335 1.00 89.78 66 ARG B C 1
ATOM 964 O O . ARG B 1 66 ? -33.186 44.451 39.366 1.00 88.41 66 ARG B O 1
ATOM 972 N N . LYS B 1 67 ? -31.921 44.992 37.639 1.00 89.69 67 LYS B N 1
ATOM 973 C CA . LYS B 1 67 ? -30.834 44.122 38.095 1.00 92.98 67 LYS B CA 1
ATOM 974 C C . LYS B 1 67 ? -29.471 44.510 37.511 1.00 85.35 67 LYS B C 1
ATOM 975 O O . LYS B 1 67 ? -29.351 45.247 36.533 1.00 88.05 67 LYS B O 1
ATOM 981 N N . ILE B 1 68 ? -28.455 43.955 38.172 1.00 83.89 68 ILE B N 1
ATOM 982 C CA . ILE B 1 68 ? -27.068 43.927 37.766 1.00 82.21 68 ILE B CA 1
ATOM 983 C C . ILE B 1 68 ? -26.790 42.507 37.244 1.00 79.38 68 ILE B C 1
ATOM 984 O O . ILE B 1 68 ? -27.296 41.490 37.751 1.00 81.08 68 ILE B O 1
ATOM 989 N N . TYR B 1 69 ? -25.996 42.432 36.189 1.00 80.90 69 TYR B N 1
ATOM 990 C CA . TYR B 1 69 ? -25.844 41.201 35.488 1.00 81.50 69 TYR B CA 1
ATOM 991 C C . TYR B 1 69 ? -24.373 41.001 35.123 1.00 79.60 69 TYR B C 1
ATOM 992 O O . TYR B 1 69 ? -23.699 41.940 34.639 1.00 71.05 69 TYR B O 1
ATOM 1001 N N . CYS B 1 70 ? -23.910 39.772 35.381 1.00 80.23 70 CYS B N 1
ATOM 1002 C CA . CYS B 1 70 ? -22.633 39.257 34.911 1.00 80.59 70 CYS B CA 1
ATOM 1003 C C . CYS B 1 70 ? -22.881 38.199 33.830 1.00 77.23 70 CYS B C 1
ATOM 1004 O O . CYS B 1 70 ? -23.445 37.139 34.127 1.00 74.21 70 CYS B O 1
ATOM 1007 N N . VAL B 1 71 ? -22.427 38.482 32.602 1.00 70.25 71 VAL B N 1
ATOM 1008 C CA . VAL B 1 71 ? -22.797 37.641 31.451 1.00 78.61 71 VAL B CA 1
ATOM 1009 C C . VAL B 1 71 ? -22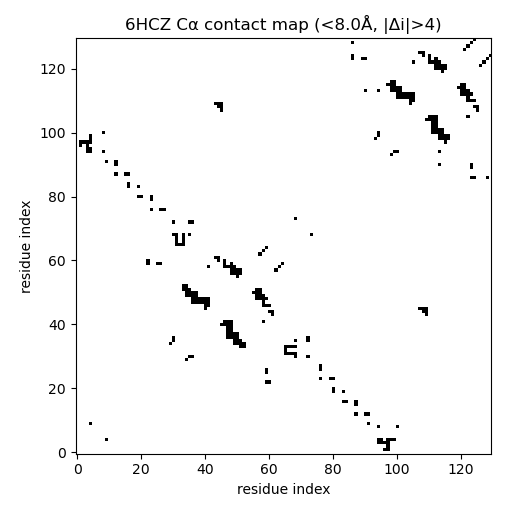.133 36.263 31.577 1.00 77.26 71 VAL B C 1
ATOM 1010 O O . VAL B 1 71 ? -22.656 35.242 31.093 1.00 77.17 71 VAL B O 1
ATOM 1014 N N . ALA B 1 72 ? -20.972 36.253 32.238 1.00 73.88 72 ALA B N 1
ATOM 1015 C CA . ALA B 1 72 ? -20.192 35.049 32.476 1.00 74.42 72 ALA B CA 1
ATOM 1016 C C . ALA B 1 72 ? -20.905 34.189 33.519 1.00 78.63 72 ALA B C 1
ATOM 1017 O O . ALA B 1 72 ? -21.463 33.130 33.203 1.00 76.83 72 ALA B O 1
ATOM 1019 N N . CYS B 1 73 ? -20.930 34.706 34.755 1.00 79.29 73 CYS B N 1
ATOM 1020 C CA . CYS B 1 73 ? -21.438 33.984 35.901 1.00 84.30 73 CYS B CA 1
ATOM 1021 C C . CYS B 1 73 ? -22.890 33.563 35.668 1.00 88.10 73 CYS B C 1
ATOM 1022 O O . CYS B 1 73 ? -23.210 32.391 35.804 1.00 91.14 73 CYS B O 1
ATOM 1025 N N . GLN B 1 74 ? -23.738 34.506 35.256 1.00 86.67 74 GLN B N 1
ATOM 1026 C CA . GLN B 1 74 ? -25.176 34.270 35.253 1.00 90.34 74 GLN B CA 1
ATOM 1027 C C . GLN B 1 74 ? -25.672 33.738 33.896 1.00 90.96 74 GLN B C 1
ATOM 1028 O O . GLN B 1 74 ? -26.870 33.547 33.765 1.00 93.89 74 GLN B O 1
ATOM 1034 N N . GLU B 1 75 ? -24.795 33.457 32.914 1.00 88.00 75 GLU B N 1
ATOM 1035 C CA . GLU 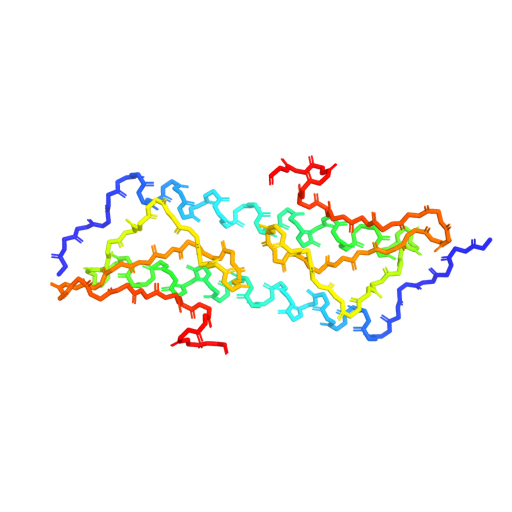B 1 75 ? -25.290 32.880 31.621 1.00 91.38 75 GLU B CA 1
ATOM 1036 C C . GLU B 1 75 ? -24.351 31.801 31.041 1.00 94.17 75 GLU B C 1
ATOM 1037 O O . GLU B 1 75 ? -24.796 30.719 30.691 1.00 100.88 75 GLU B O 1
ATOM 1043 N N . LEU B 1 76 ? -23.065 32.097 30.866 1.00 95.01 76 LEU B N 1
ATOM 1044 C CA . LEU B 1 76 ? -22.153 31.151 30.203 1.00 101.32 76 LEU B CA 1
ATOM 1045 C C . LEU B 1 76 ? -21.590 30.139 31.208 1.00 105.10 76 LEU B C 1
ATOM 1046 O O . LEU B 1 76 ? -21.504 28.953 30.878 1.00 112.24 76 LEU B O 1
ATOM 1051 N N . ASP B 1 77 ? -21.199 30.644 32.396 1.00 105.95 77 ASP B N 1
ATOM 1052 C CA . ASP B 1 77 ? -20.607 29.918 33.562 1.00 105.65 77 ASP B CA 1
ATOM 1053 C C . ASP B 1 77 ? -19.076 30.114 33.589 1.00 100.54 77 ASP B C 1
ATOM 1054 O O . ASP B 1 77 ? -18.488 31.020 32.968 1.00 91.23 77 ASP B O 1
#

Radius of gyration: 16.28 Å; Cα contacts (8 Å, |Δi|>4): 172; chains: 2; bounding box: 50×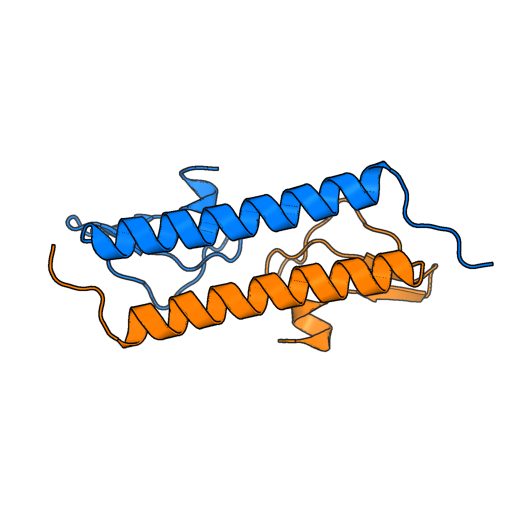37×20 Å

Sequence (130 aa):
SWEPPTEAETKVLQARRERQDRISRLMGDYLLRGYRMLGETCADCGTILLQDKQRKIYCVACQELWEPPTEAETKVLQARRERQDRISRLMGDYLLRGYRMLGETCADCGTILLQDKQRKIYCVACQELD

Secondary structure (DSSP, 8-state):
---PPPHHHHHHHHHHHHHHHHHHHHHHHHHHTT-EEEEEE-TTT-PEEEE-TT--EE-TTTTT-/--PPPHHHHHHHHHHHHHHHHHHHHHHHHHHTTPEEEEEE-TTT-PEEEEETTTEEE-TIIIII-

Solvent-accessible surface area: 8427 Å² total; per-residue (Å²): 143,144,116,93,28,75,141,64,15,65,141,62,18,87,54,21,92,72,88,18,67,117,0,2,135,41,0,8,64,28,6,98,157,6,47,78,30,38,91,108,73,12,112,133,25,28,5,28,17,0,36,24,122,150,194,136,100,37,4,1,0,62,107,78,113,199,124,80,29,77,124,64,20,63,129,62,15,86,54,24,76,85,75,17,75,102,0,2,139,32,0,9,65,18,2,115,142,28,34,138,22,27,88,114,80,16,108,127,28,31,3,27,27,0,29,19,146,180,170,78,98,27,3,0,0,53,101,86,54,126

B-factor: mean 85.16, std 17.04, range [56.3, 140.59]

Nearest PDB structures (foldseek):
  6hcz-assembly1_B  TM=9.815E-01  e=5.783E-09  Homo sapiens
  4r77-assembly3_A  TM=3.999E-01  e=8.243E+00  Streptococcus pneumoniae
  4r77-assembly2_B  TM=2.599E-01  e=4.875E+00  Streptococcus pneumoniae
  4r78-assembly1_A  TM=3.998E-01  e=9.400E+00  Streptococcus pneumoniae
  6hcz-assembly1_B  TM=1.016E+00  e=4.494E-11  Homo sapiens

InterPro domains:
  IPR009563 ZNRD2-like, N-terminal domain [PF06677] (37-74)
  IPR051888 UPF0148 domain-containing protein [PTHR16537] (7-196)

GO terms:
  GO:0000278 mitotic cell cycle (P, TAS)
  GO:0005515 protein binding (F, IPI)
  GO:0005737 cytoplasm (C, EXP)

Organism: Homo sapiens (NCBI:txid9606)

Foldseek 3Di:
DDDDDDPVRVVVVVVVVVLVVVQVVVVVVCVVVAWAWDPDADPVPGHTWIAHPVRDIGRCSVVPD/DPDDDPVVVVVVVVVVVLVVVQVVVVVVVVVVPWAFDPDADPPPRHTWTHDDPPDIDRCVPPPVD